Protein AF-A0A087UX56-F1 (afdb_monomer_lite)

Organism: Stegodyphus mimosarum (NCBI:txid407821)

InterPro domains:
  IPR013087 Zinc finger C2H2-type [PF00096] (17-39)
  IPR013087 Zinc finger C2H2-type [PF12874] (45-66)
  IPR013087 Zinc finger C2H2-type [PS00028] (19-39)
  IPR013087 Zinc finger C2H2-type [PS00028] (47-68)
  IPR013087 Zinc finger C2H2-type [PS50157] (17-44)
  IPR013087 Zinc finger C2H2-type [PS50157] (45-68)
  IPR013087 Zinc finger C2H2-type [SM00355] (17-39)
  IPR013087 Zinc finger C2H2-type [SM00355] (45-68)
  IPR036236 Zinc finger C2H2 superfamily [SSF57667] (15-65)
  IPR050331 Zinc finger PRDM4/PRDM1/PRDM14-like [PTHR16515] (12-67)

Radius of gyration: 14.38 Å; chains: 1; bounding box: 35×17×38 Å

pLDDT: mean 81.63, std 14.43, range [42.66, 95.12]

Secondary structure (DSSP, 8-state):
------B---SSTT--EE-TTT--EESSHHHHHHHHHHHH----EE-TTT--EESSHHHHHHHHHHT-

Foldseek 3Di:
DPPQFDQDPDPPPQFRTAHPPPRDGHNDPLVNQLVVCVVVVDFPAADPPPRDGHSDPVVNVVCVVPVD

Sequence (68 aa):
MKEHLNIQCNKLKKRPFICAVCGKGFTRKDSLQTHFNFHTGEKPYSCGLCRSNFYNRAALQFHLRSCH

Structure (mmCIF, N/CA/C/O backbone):
data_AF-A0A087UX56-F1
#
_entry.id   AF-A0A087UX56-F1
#
loop_
_atom_site.group_PDB
_atom_site.id
_atom_site.type_symbol
_atom_site.label_atom_id
_atom_site.label_alt_id
_atom_site.label_comp_id
_atom_site.label_asym_id
_atom_site.label_entity_id
_atom_site.label_seq_id
_atom_site.pdbx_PDB_ins_code
_atom_site.Cartn_x
_atom_site.Cartn_y
_atom_site.Cartn_z
_atom_site.occupancy
_atom_site.B_iso_or_equiv
_atom_site.auth_seq_id
_atom_site.auth_comp_id
_atom_site.auth_asym_id
_atom_site.auth_atom_id
_atom_site.pdbx_PDB_model_num
ATOM 1 N N . MET A 1 1 ? -14.969 0.574 -8.199 1.00 42.66 1 MET A N 1
ATOM 2 C CA . MET A 1 1 ? -15.506 -0.089 -6.993 1.00 42.66 1 MET A CA 1
ATOM 3 C C . MET A 1 1 ? -14.461 0.026 -5.884 1.00 42.66 1 MET A C 1
ATOM 5 O O . MET A 1 1 ? -13.531 -0.761 -5.864 1.00 42.66 1 MET A O 1
ATOM 9 N N . LYS A 1 2 ? -14.488 1.077 -5.054 1.00 46.97 2 LYS A N 1
ATOM 10 C CA . LYS A 1 2 ? -13.523 1.253 -3.945 1.00 46.97 2 LYS A CA 1
ATOM 11 C C . LYS A 1 2 ? -14.282 1.578 -2.663 1.00 46.97 2 LYS A C 1
ATOM 13 O O . LYS A 1 2 ? -14.137 2.657 -2.101 1.00 46.97 2 LYS A O 1
ATOM 18 N N . GLU A 1 3 ? -15.109 0.633 -2.237 1.00 46.16 3 GLU A N 1
ATOM 19 C CA . GLU A 1 3 ? -15.900 0.719 -1.009 1.00 46.16 3 GLU A CA 1
ATOM 20 C C . GLU A 1 3 ? -15.477 -0.393 -0.040 1.00 46.16 3 GLU A C 1
ATOM 22 O O . GLU A 1 3 ? -16.242 -1.269 0.328 1.00 46.16 3 GLU A O 1
ATOM 27 N N . HIS A 1 4 ? -14.197 -0.388 0.341 1.00 55.19 4 HIS A N 1
ATOM 28 C CA . HIS A 1 4 ? -13.668 -1.274 1.390 1.00 55.19 4 HIS A CA 1
ATOM 29 C C . HIS A 1 4 ? -13.037 -0.495 2.555 1.00 55.19 4 HIS A C 1
ATOM 31 O O . HIS A 1 4 ? -12.395 -1.069 3.432 1.00 55.19 4 HIS A O 1
ATOM 37 N N . LEU A 1 5 ? -13.219 0.830 2.588 1.00 56.22 5 LEU A N 1
ATOM 38 C CA . LEU A 1 5 ? -12.824 1.674 3.715 1.00 56.22 5 LEU A CA 1
ATOM 39 C C . LEU A 1 5 ? -14.042 1.878 4.610 1.00 56.22 5 LEU A C 1
ATOM 41 O O . LEU A 1 5 ? -14.721 2.895 4.506 1.00 56.22 5 LEU A O 1
ATOM 45 N N . ASN A 1 6 ? -14.328 0.897 5.466 1.00 57.31 6 ASN A N 1
ATOM 46 C CA . ASN A 1 6 ? -15.390 1.052 6.449 1.00 57.31 6 ASN A CA 1
ATOM 47 C C . ASN A 1 6 ? -14.936 2.027 7.549 1.00 57.31 6 ASN A C 1
ATOM 49 O O . ASN A 1 6 ? -13.897 1.836 8.189 1.00 57.31 6 ASN A O 1
ATOM 53 N N . ILE A 1 7 ? -15.704 3.097 7.746 1.00 56.78 7 ILE A N 1
ATOM 54 C CA . ILE A 1 7 ? -15.488 4.074 8.815 1.00 56.78 7 ILE A CA 1
ATOM 55 C C . ILE A 1 7 ? -16.202 3.528 10.049 1.00 56.78 7 ILE A C 1
ATOM 57 O O . ILE A 1 7 ? -17.401 3.723 10.223 1.00 56.78 7 ILE A O 1
ATOM 61 N N . GLN A 1 8 ? -15.477 2.818 10.913 1.00 56.69 8 GLN A N 1
ATOM 62 C CA . GLN A 1 8 ? -16.046 2.350 12.173 1.00 56.69 8 GLN A CA 1
ATOM 63 C C . GLN A 1 8 ? -15.890 3.439 13.237 1.00 56.69 8 GLN A C 1
ATOM 65 O O . GLN A 1 8 ? -14.795 3.681 13.748 1.00 56.69 8 GLN A O 1
ATOM 70 N N . CYS A 1 9 ? -16.996 4.103 13.578 1.00 52.72 9 CYS A N 1
ATOM 71 C CA . CYS A 1 9 ? -17.046 5.080 14.662 1.00 52.72 9 CYS A CA 1
ATOM 72 C C . CYS A 1 9 ? -16.937 4.355 16.016 1.00 52.72 9 CYS A C 1
ATOM 74 O O . CYS A 1 9 ? -17.940 4.001 16.631 1.00 52.72 9 CYS A O 1
ATOM 76 N N . ASN A 1 10 ? -15.707 4.086 16.466 1.00 55.56 10 ASN A N 1
ATOM 77 C CA . ASN A 1 10 ? -15.435 3.580 17.809 1.00 55.56 10 ASN A CA 1
ATOM 78 C C . ASN A 1 10 ? -14.926 4.731 18.690 1.00 55.56 10 ASN A C 1
ATOM 80 O O . ASN A 1 10 ? -14.023 5.476 18.308 1.00 55.56 10 ASN A O 1
ATOM 84 N N . LYS A 1 11 ? -15.530 4.892 19.869 1.00 54.34 11 LYS A N 1
ATOM 85 C CA . LYS A 1 11 ? -15.458 6.064 20.766 1.00 54.34 11 LYS A CA 1
ATOM 86 C C . LYS A 1 11 ? -14.073 6.321 21.405 1.00 54.34 11 LYS A C 1
ATOM 88 O O . LYS A 1 11 ? -13.967 7.122 22.328 1.00 54.34 11 LYS A O 1
ATOM 93 N N . LEU A 1 12 ? -12.999 5.708 20.901 1.00 57.09 12 LEU A N 1
ATOM 94 C CA . LEU A 1 12 ? -11.615 5.880 21.356 1.00 57.09 12 LEU A CA 1
ATOM 95 C C . LEU A 1 12 ? -10.786 6.564 20.251 1.00 57.09 12 LEU A C 1
ATOM 97 O O . LEU A 1 12 ? -10.239 5.935 19.347 1.00 57.09 12 LEU A O 1
ATOM 101 N N . LYS A 1 13 ? -10.736 7.899 20.333 1.00 58.19 13 LYS A N 1
ATOM 102 C CA . LYS A 1 13 ? -10.229 8.896 19.363 1.00 58.19 13 LYS A CA 1
ATOM 103 C C . LYS A 1 13 ? -8.736 8.799 18.963 1.00 58.19 13 LYS A C 1
ATOM 105 O O . LYS A 1 13 ? -8.041 9.812 18.974 1.00 58.19 13 LYS A O 1
ATOM 110 N N . LYS A 1 14 ? -8.190 7.634 18.600 1.00 70.00 14 LYS A N 1
ATOM 111 C CA . LYS A 1 14 ? -6.810 7.567 18.065 1.00 70.00 14 LYS A CA 1
ATOM 112 C C . LYS A 1 14 ? -6.678 6.938 16.682 1.00 70.00 14 LYS A C 1
ATOM 114 O O . LYS A 1 14 ? -5.678 7.206 16.027 1.00 70.00 14 LYS A O 1
ATOM 119 N N . ARG A 1 15 ? -7.636 6.135 16.204 1.00 76.25 15 ARG A N 1
ATOM 120 C CA . ARG A 1 15 ? -7.522 5.417 14.917 1.00 76.25 15 ARG A CA 1
ATOM 121 C C . ARG A 1 15 ? -8.897 5.200 14.261 1.00 76.25 15 ARG A C 1
ATOM 123 O O . ARG A 1 15 ? -9.464 4.127 14.432 1.00 76.25 15 ARG A O 1
ATOM 130 N N . PRO A 1 16 ? -9.455 6.200 13.552 1.00 80.12 16 PRO A N 1
ATOM 131 C CA . PRO A 1 16 ? -10.814 6.121 13.004 1.00 80.12 16 PRO A CA 1
ATOM 132 C C . PRO A 1 16 ? -10.945 5.205 11.774 1.00 80.12 16 PRO A C 1
ATOM 1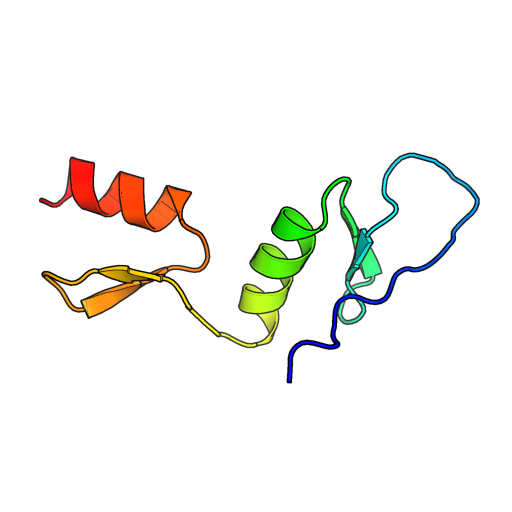34 O O . PRO A 1 16 ? -12.057 4.900 11.355 1.00 80.12 16 PRO A O 1
ATOM 137 N N . PHE A 1 17 ? -9.831 4.766 11.180 1.00 84.81 17 PHE A N 1
ATOM 138 C CA . PHE A 1 17 ? -9.834 3.926 9.984 1.00 84.81 17 PHE A CA 1
ATOM 139 C C . PHE A 1 17 ? -9.472 2.494 10.360 1.00 84.81 17 PHE A C 1
ATOM 141 O O . PHE A 1 17 ? -8.329 2.234 10.730 1.00 84.81 17 PHE A O 1
ATOM 148 N N . ILE A 1 18 ? -10.420 1.564 10.268 1.00 84.25 18 ILE A N 1
ATOM 149 C CA . ILE A 1 18 ? -10.215 0.168 10.668 1.00 84.25 18 ILE A CA 1
ATOM 150 C C . ILE A 1 18 ? -10.241 -0.738 9.437 1.00 84.25 18 ILE A C 1
ATOM 152 O O . ILE A 1 18 ? -11.088 -0.595 8.559 1.00 84.25 18 ILE A O 1
ATOM 156 N N . CYS A 1 19 ? -9.307 -1.683 9.372 1.00 85.88 19 CYS A N 1
ATOM 157 C CA . CYS A 1 19 ? -9.312 -2.727 8.360 1.00 85.88 19 CYS A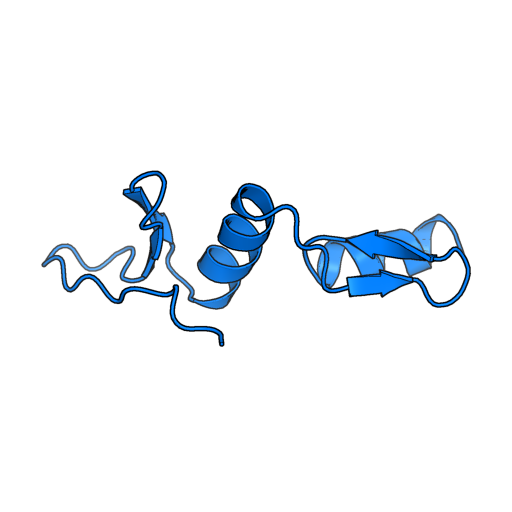 CA 1
ATOM 158 C C . CYS A 1 19 ? -10.429 -3.727 8.641 1.00 85.88 19 CYS A C 1
ATOM 160 O O . CYS A 1 19 ? -10.436 -4.361 9.690 1.00 85.88 19 CYS A O 1
ATOM 162 N N . ALA A 1 20 ? -11.339 -3.905 7.685 1.00 81.94 20 ALA A N 1
ATOM 163 C CA . ALA A 1 20 ? -12.437 -4.860 7.809 1.00 81.94 20 ALA A CA 1
ATOM 164 C C . ALA A 1 20 ? -11.972 -6.329 7.775 1.00 81.94 20 ALA A C 1
ATOM 166 O O . ALA A 1 20 ? -12.680 -7.198 8.264 1.00 81.94 20 ALA A O 1
ATOM 167 N N . VAL A 1 21 ? -10.783 -6.607 7.223 1.00 85.31 21 VAL A N 1
ATOM 168 C CA . VAL A 1 21 ? -10.255 -7.976 7.083 1.00 85.31 21 VAL A CA 1
ATOM 169 C C . VAL A 1 21 ? -9.590 -8.461 8.369 1.00 85.31 21 VAL A C 1
ATOM 171 O O . VAL A 1 21 ? -9.803 -9.592 8.785 1.00 85.31 21 VAL A O 1
ATOM 174 N N . CYS A 1 22 ? -8.775 -7.618 9.010 1.00 87.69 22 CYS A N 1
ATOM 175 C CA . CYS A 1 22 ? -7.978 -8.012 10.179 1.00 87.69 22 CYS A CA 1
ATOM 176 C C . CYS A 1 22 ? -8.214 -7.150 11.430 1.00 87.69 22 CYS A C 1
ATOM 178 O O . CYS A 1 22 ? -7.511 -7.305 12.425 1.00 87.69 22 CYS A O 1
ATOM 180 N N . GLY A 1 23 ? -9.146 -6.193 11.390 1.00 84.62 23 GLY A N 1
ATOM 181 C CA . GLY A 1 23 ? -9.470 -5.315 12.522 1.00 84.62 23 GLY A CA 1
ATOM 182 C C . GLY A 1 23 ? -8.396 -4.274 12.865 1.00 84.62 23 GLY A C 1
ATOM 183 O O . GLY A 1 23 ? -8.528 -3.544 13.847 1.00 84.62 23 GLY A O 1
ATOM 184 N N . LYS A 1 24 ? -7.315 -4.171 12.080 1.00 85.44 24 LYS A N 1
ATOM 185 C CA . LYS A 1 24 ? -6.205 -3.253 12.36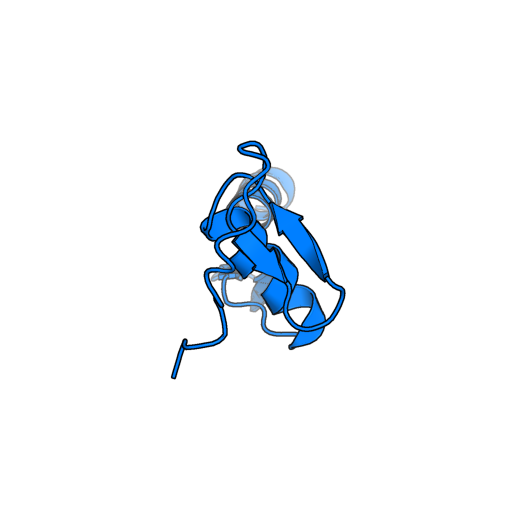5 1.00 85.44 24 LYS A CA 1
ATOM 186 C C . LYS A 1 24 ? -6.621 -1.793 12.182 1.00 85.44 24 LYS A C 1
ATOM 188 O O . LYS A 1 24 ? -7.110 -1.411 11.123 1.00 85.44 24 LYS A O 1
ATOM 193 N N . GLY A 1 25 ? -6.377 -0.970 13.201 1.00 86.88 25 GLY A N 1
ATOM 194 C CA . GLY A 1 25 ? -6.682 0.460 13.170 1.00 86.88 25 GLY A CA 1
ATOM 195 C C . GLY A 1 25 ? -5.538 1.338 12.664 1.00 86.88 25 GLY A C 1
ATOM 196 O O . GLY A 1 25 ? -4.368 1.116 12.994 1.00 86.88 25 GLY A O 1
ATOM 197 N N . PHE A 1 26 ? -5.904 2.396 11.948 1.00 86.75 26 PHE A N 1
ATOM 198 C CA . PHE A 1 26 ? -5.040 3.402 11.344 1.00 86.75 26 PHE A CA 1
ATOM 199 C C . PHE A 1 26 ? -5.545 4.816 11.658 1.00 86.75 26 PHE A C 1
ATOM 201 O O . PHE A 1 26 ? -6.743 5.068 11.798 1.00 86.75 26 PHE A O 1
ATOM 208 N N . THR A 1 27 ? -4.609 5.759 11.765 1.00 87.19 27 THR A N 1
ATOM 209 C CA . THR A 1 27 ? -4.888 7.194 11.956 1.00 87.19 27 THR A CA 1
ATOM 210 C C . THR A 1 27 ? -5.315 7.881 10.665 1.00 87.19 27 THR A C 1
ATOM 212 O O . THR A 1 27 ? -6.033 8.874 10.717 1.00 87.19 27 THR A O 1
ATOM 215 N N . ARG A 1 28 ? -4.890 7.356 9.508 1.00 86.12 28 ARG A N 1
ATOM 216 C CA . ARG A 1 28 ? -5.148 7.938 8.189 1.00 86.12 28 ARG A CA 1
ATOM 217 C C . ARG A 1 28 ? -5.764 6.929 7.223 1.00 86.12 28 ARG A C 1
ATOM 219 O O . ARG A 1 28 ? -5.434 5.741 7.245 1.00 86.12 28 ARG A O 1
ATOM 226 N N . LYS A 1 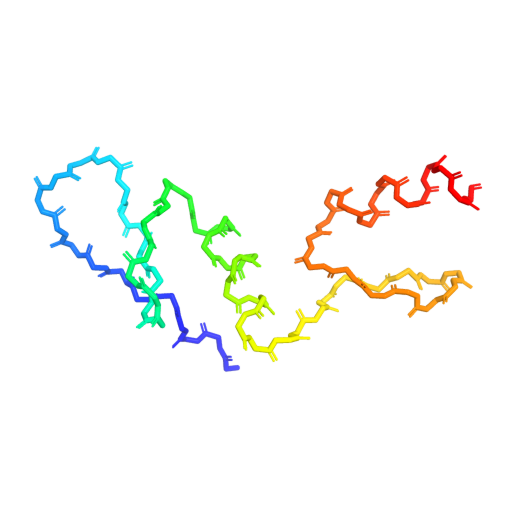29 ? -6.610 7.442 6.327 1.00 85.88 29 LYS A N 1
ATOM 227 C CA . LYS A 1 29 ? -7.310 6.674 5.289 1.00 85.88 29 LYS A CA 1
ATOM 228 C C . LYS A 1 29 ? -6.352 6.029 4.284 1.00 85.88 29 LYS A C 1
ATOM 230 O O . LYS A 1 29 ? -6.521 4.869 3.931 1.00 85.88 29 LYS A O 1
ATOM 235 N N . ASP A 1 30 ? -5.335 6.760 3.841 1.00 86.12 30 ASP A N 1
ATOM 236 C CA . ASP A 1 30 ? -4.348 6.290 2.861 1.00 86.12 30 ASP A CA 1
ATOM 237 C C . ASP A 1 30 ? -3.457 5.166 3.411 1.00 86.12 30 ASP A C 1
ATOM 239 O O . ASP A 1 30 ? -3.097 4.242 2.679 1.00 86.12 30 ASP A O 1
ATOM 243 N N . SER A 1 31 ? -3.158 5.201 4.714 1.00 88.00 31 SER A N 1
ATOM 244 C CA . SER A 1 31 ? -2.471 4.106 5.405 1.00 88.00 31 SER A CA 1
ATOM 245 C C . SER A 1 31 ? -3.331 2.842 5.446 1.00 88.00 31 SER A C 1
ATOM 247 O O . SER A 1 31 ? -2.824 1.761 5.149 1.00 88.00 31 SER A O 1
ATOM 249 N N . LEU A 1 32 ? -4.631 2.977 5.744 1.00 88.81 32 LEU A N 1
ATOM 250 C CA . LEU A 1 32 ? -5.569 1.855 5.673 1.00 88.81 32 LEU A CA 1
ATOM 251 C C . LEU A 1 32 ? -5.675 1.310 4.241 1.00 88.81 32 LEU A C 1
ATOM 253 O O . LEU A 1 32 ? -5.615 0.102 4.045 1.00 88.81 32 LEU A O 1
ATOM 257 N N . GLN A 1 33 ? -5.786 2.178 3.237 1.00 87.69 33 GLN A N 1
ATOM 258 C CA . GLN A 1 33 ? -5.912 1.758 1.841 1.00 87.69 33 GLN A CA 1
ATOM 259 C C . GLN A 1 33 ? -4.656 1.025 1.343 1.00 87.69 33 GLN A C 1
ATOM 261 O O . GLN A 1 33 ? -4.761 -0.036 0.740 1.00 87.69 33 GLN A O 1
ATOM 266 N N . THR A 1 34 ? -3.465 1.542 1.655 1.00 88.06 34 THR A N 1
ATOM 267 C CA . THR A 1 34 ? -2.193 0.862 1.348 1.00 88.06 34 THR A CA 1
ATOM 268 C C . THR A 1 34 ? -2.101 -0.498 2.035 1.00 88.06 34 THR A C 1
ATOM 270 O O . THR A 1 34 ? -1.614 -1.460 1.451 1.00 88.06 34 THR A O 1
ATOM 273 N N . HIS A 1 35 ? -2.555 -0.587 3.284 1.00 88.88 35 HIS A N 1
ATOM 274 C CA . HIS A 1 35 ? -2.609 -1.853 4.003 1.00 88.88 35 HIS A CA 1
ATOM 275 C C . HIS A 1 35 ? -3.616 -2.829 3.378 1.00 88.88 35 HIS A C 1
ATOM 277 O O . HIS A 1 35 ? -3.329 -4.017 3.279 1.00 88.88 35 HIS A O 1
ATOM 283 N N . PHE A 1 36 ? -4.767 -2.341 2.921 1.00 85.75 36 PHE A N 1
ATOM 284 C CA . PHE A 1 36 ? -5.787 -3.166 2.281 1.00 85.75 36 PHE A CA 1
ATOM 285 C C . PHE A 1 36 ? -5.311 -3.755 0.946 1.00 85.75 36 PHE A C 1
ATOM 287 O O . PHE A 1 36 ? -5.561 -4.927 0.683 1.00 85.75 36 PHE A O 1
ATOM 294 N N . ASN A 1 37 ? -4.523 -3.003 0.172 1.00 87.31 37 ASN A N 1
ATOM 295 C CA . ASN A 1 37 ? -3.854 -3.499 -1.038 1.00 87.31 37 ASN A CA 1
ATOM 296 C C . ASN A 1 37 ? -3.001 -4.762 -0.779 1.00 87.31 37 ASN A C 1
ATOM 298 O O . ASN A 1 37 ? -2.797 -5.579 -1.671 1.00 87.31 37 ASN A O 1
A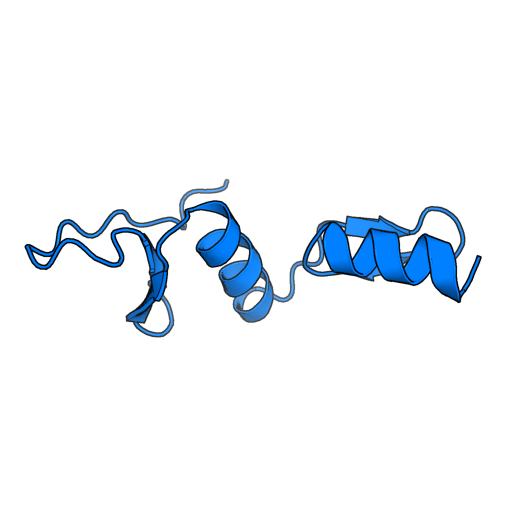TOM 302 N N . PHE A 1 38 ? -2.506 -4.947 0.448 1.00 85.81 38 PHE A N 1
ATOM 303 C CA . PHE A 1 38 ? -1.772 -6.151 0.845 1.00 85.81 38 PHE A CA 1
ATOM 304 C C . PHE A 1 38 ? -2.681 -7.378 0.998 1.00 85.81 38 PHE A C 1
ATOM 306 O O . PHE A 1 38 ? -2.234 -8.495 0.759 1.00 85.81 38 PHE A O 1
ATOM 313 N N . HIS A 1 39 ? -3.945 -7.180 1.385 1.00 86.56 39 HIS A N 1
ATOM 314 C CA . HIS A 1 39 ? -4.941 -8.249 1.450 1.00 86.56 39 HIS A CA 1
ATOM 315 C C . HIS A 1 39 ? -5.467 -8.622 0.063 1.00 86.56 39 HIS A C 1
ATOM 317 O O . HIS A 1 39 ? -5.669 -9.802 -0.205 1.00 86.56 39 HIS A O 1
ATOM 323 N N . THR A 1 40 ? -5.674 -7.638 -0.818 1.00 85.50 40 THR A N 1
ATOM 324 C CA . THR A 1 40 ? -6.164 -7.888 -2.184 1.00 85.50 40 THR A CA 1
ATOM 325 C C . THR A 1 40 ? -5.061 -8.304 -3.155 1.00 85.50 40 THR A C 1
ATOM 327 O O . THR A 1 40 ? -5.353 -8.799 -4.239 1.00 85.50 40 THR A O 1
ATOM 330 N N . GLY A 1 41 ? -3.791 -8.095 -2.793 1.00 86.31 41 GLY A N 1
ATOM 331 C CA . GLY A 1 41 ? -2.652 -8.286 -3.692 1.00 86.31 41 GLY A CA 1
ATOM 332 C C . GLY A 1 41 ? -2.552 -7.215 -4.783 1.00 86.31 41 GLY A C 1
ATOM 333 O O . GLY A 1 41 ? -1.686 -7.304 -5.655 1.00 86.31 41 GLY A O 1
ATOM 334 N N . GLU A 1 42 ? -3.403 -6.187 -4.745 1.00 86.88 42 GLU A N 1
ATOM 335 C CA . GLU A 1 42 ? -3.369 -5.094 -5.708 1.00 86.88 42 GLU A CA 1
ATOM 336 C C . GLU A 1 42 ? -2.120 -4.233 -5.499 1.00 86.88 42 GLU A C 1
ATOM 338 O O . GLU A 1 42 ? -1.809 -3.778 -4.400 1.00 86.88 42 GLU A O 1
ATOM 343 N N . LYS A 1 43 ? -1.401 -3.948 -6.583 1.00 89.25 43 LYS A N 1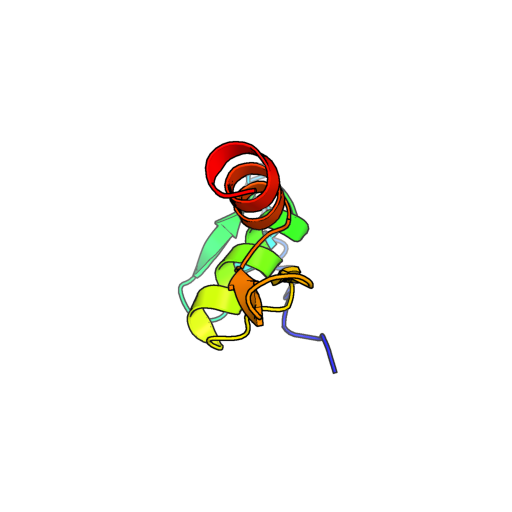
ATOM 344 C CA . LYS A 1 43 ? -0.223 -3.076 -6.563 1.00 89.25 43 LYS A CA 1
ATOM 345 C C . LYS A 1 43 ? -0.433 -1.921 -7.540 1.00 89.25 43 LYS A C 1
ATOM 347 O O . LYS A 1 43 ? 0.038 -1.988 -8.670 1.00 89.25 43 LYS A O 1
ATOM 352 N N . PRO A 1 44 ? -1.163 -0.868 -7.133 1.00 87.38 44 PRO A N 1
ATOM 353 C CA . PRO A 1 44 ? -1.623 0.169 -8.056 1.00 87.38 44 PRO A CA 1
ATOM 354 C C . PRO A 1 44 ? -0.507 1.085 -8.574 1.00 87.38 44 PRO A C 1
ATOM 356 O O . PRO A 1 44 ? -0.759 1.902 -9.455 1.00 87.38 44 PRO A O 1
ATOM 359 N N . TYR A 1 45 ? 0.705 0.996 -8.023 1.00 90.75 45 TYR A N 1
ATOM 360 C CA . TYR A 1 45 ? 1.828 1.841 -8.418 1.00 90.75 45 TYR A CA 1
ATOM 361 C C . TYR A 1 45 ? 2.812 1.040 -9.264 1.00 90.75 45 TYR A C 1
ATOM 363 O O . TYR A 1 45 ? 3.570 0.241 -8.729 1.00 90.75 45 TYR A O 1
ATOM 371 N N . SER A 1 46 ? 2.824 1.272 -10.571 1.00 93.06 46 SER A N 1
ATOM 372 C CA . SER A 1 46 ? 3.725 0.604 -11.513 1.00 93.06 46 SER A CA 1
ATOM 373 C C . SER A 1 46 ? 4.926 1.482 -11.872 1.00 93.06 46 SER A C 1
ATOM 375 O O . SER A 1 46 ? 4.771 2.674 -12.145 1.00 93.06 46 SER A O 1
ATOM 377 N N . CYS A 1 47 ? 6.117 0.892 -11.941 1.00 94.44 47 CYS A N 1
ATOM 378 C CA . CYS A 1 47 ? 7.291 1.509 -12.545 1.00 94.44 47 CYS A CA 1
ATOM 379 C C . CYS A 1 47 ? 7.167 1.473 -14.072 1.00 94.44 47 CYS A C 1
ATOM 381 O O . CYS A 1 47 ? 7.031 0.401 -14.662 1.00 94.44 47 CYS A O 1
ATOM 383 N N . GLY A 1 48 ? 7.248 2.639 -14.717 1.00 92.75 48 GLY A N 1
ATOM 384 C CA . GLY A 1 48 ? 7.186 2.744 -16.178 1.00 92.75 48 GLY A CA 1
ATOM 385 C C . GLY A 1 48 ? 8.400 2.155 -16.905 1.00 92.75 48 GLY A C 1
ATOM 386 O O . GLY A 1 48 ? 8.289 1.826 -18.080 1.00 92.75 48 GLY A O 1
ATOM 387 N N . LEU A 1 49 ? 9.535 1.990 -16.213 1.00 91.62 49 LEU A N 1
ATOM 388 C CA . LEU A 1 49 ? 10.799 1.537 -16.805 1.00 91.62 49 LEU A CA 1
ATOM 389 C C . LEU A 1 49 ? 10.963 0.014 -16.756 1.00 91.62 49 LEU A C 1
ATOM 391 O O . LEU A 1 49 ? 11.336 -0.597 -17.750 1.00 91.62 49 LEU A O 1
ATOM 395 N N . CYS A 1 50 ? 10.653 -0.616 -15.619 1.00 93.00 50 CYS A N 1
ATOM 396 C CA . CYS A 1 50 ? 10.861 -2.057 -15.419 1.00 93.00 50 CYS A CA 1
ATOM 397 C C . CYS A 1 50 ? 9.576 -2.846 -15.114 1.00 93.00 50 CYS A C 1
ATOM 399 O O . CYS A 1 50 ? 9.647 -4.021 -14.766 1.00 93.00 50 CYS A O 1
ATOM 401 N N . ARG A 1 51 ? 8.395 -2.213 -15.207 1.00 87.56 51 ARG A N 1
ATOM 402 C CA . ARG A 1 51 ? 7.067 -2.814 -14.944 1.00 87.56 51 ARG A CA 1
ATOM 403 C C . ARG A 1 51 ? 6.892 -3.442 -13.551 1.00 87.56 51 ARG A C 1
ATOM 405 O O . ARG A 1 51 ? 5.912 -4.145 -13.308 1.00 87.56 51 ARG A O 1
ATOM 412 N N . SER A 1 52 ? 7.795 -3.154 -12.615 1.00 90.62 52 SER A N 1
ATOM 413 C CA . SER A 1 52 ? 7.649 -3.528 -11.206 1.00 90.62 52 SER A CA 1
ATOM 414 C C . SER A 1 52 ? 6.459 -2.807 -10.580 1.00 90.62 52 SER A C 1
ATOM 416 O O . SER A 1 52 ? 6.300 -1.603 -10.767 1.00 90.62 52 SER A O 1
ATOM 418 N N . ASN A 1 53 ? 5.640 -3.524 -9.810 1.00 92.50 53 ASN A N 1
ATOM 419 C CA . ASN A 1 53 ? 4.475 -2.954 -9.137 1.00 92.50 53 ASN A CA 1
ATOM 420 C C . ASN A 1 53 ? 4.701 -2.847 -7.622 1.00 92.50 53 ASN A C 1
ATOM 422 O O . ASN A 1 53 ? 5.318 -3.721 -7.009 1.00 92.50 53 ASN A O 1
ATOM 426 N N . PHE A 1 54 ? 4.147 -1.802 -7.012 1.00 89.81 54 PHE A N 1
ATOM 427 C CA . PHE A 1 54 ? 4.321 -1.429 -5.612 1.00 89.81 54 PHE A CA 1
ATOM 428 C C . PHE A 1 54 ? 2.978 -1.106 -4.943 1.00 89.81 54 PHE A C 1
ATOM 430 O O . PHE A 1 54 ? 2.018 -0.667 -5.579 1.00 89.81 54 PHE A O 1
ATOM 437 N N . TYR A 1 55 ? 2.920 -1.301 -3.623 1.00 85.75 55 TYR A N 1
ATOM 438 C CA . TYR A 1 55 ? 1.709 -1.090 -2.819 1.00 85.75 55 TYR A CA 1
ATOM 439 C C . TYR A 1 55 ? 1.445 0.380 -2.474 1.00 85.75 55 TYR A C 1
ATOM 441 O O . TYR A 1 55 ? 0.303 0.753 -2.209 1.00 85.75 55 TYR A O 1
ATOM 449 N N . ASN A 1 56 ? 2.492 1.211 -2.461 1.00 88.19 56 ASN A N 1
ATOM 450 C CA . ASN A 1 56 ? 2.407 2.640 -2.178 1.00 88.19 56 ASN A CA 1
ATOM 451 C C . ASN A 1 56 ? 3.400 3.455 -3.014 1.00 88.19 56 ASN A C 1
ATOM 453 O O . ASN A 1 56 ? 4.383 2.934 -3.543 1.00 88.19 56 ASN A O 1
ATOM 457 N N . ARG A 1 57 ? 3.146 4.766 -3.084 1.00 90.50 57 ARG A N 1
ATOM 458 C CA . ARG A 1 57 ? 3.964 5.725 -3.836 1.00 90.50 57 ARG A CA 1
ATOM 459 C C . ARG A 1 57 ? 5.393 5.851 -3.302 1.00 90.50 57 ARG A C 1
ATOM 461 O O . ARG A 1 57 ? 6.302 6.046 -4.097 1.00 90.50 57 ARG A O 1
ATOM 468 N N . ALA A 1 58 ? 5.597 5.758 -1.988 1.00 91.25 58 ALA A N 1
ATOM 469 C CA . ALA A 1 58 ? 6.924 5.902 -1.388 1.00 91.25 58 ALA A CA 1
ATOM 470 C C . ALA A 1 58 ? 7.867 4.769 -1.823 1.00 91.25 58 ALA A C 1
ATOM 472 O O . ALA A 1 58 ? 9.009 5.034 -2.182 1.00 91.25 58 ALA A O 1
ATOM 473 N N . ALA A 1 59 ? 7.367 3.532 -1.876 1.00 91.50 59 ALA A N 1
ATOM 474 C CA . ALA A 1 59 ? 8.115 2.378 -2.364 1.00 91.50 59 ALA A CA 1
ATOM 475 C C . ALA A 1 59 ? 8.490 2.518 -3.848 1.00 91.50 59 ALA A C 1
ATOM 477 O O . ALA A 1 59 ? 9.637 2.265 -4.207 1.00 91.50 59 ALA A O 1
ATOM 478 N N . LEU A 1 60 ? 7.560 2.989 -4.691 1.00 94.38 60 LEU A N 1
ATOM 479 C CA . LEU A 1 60 ? 7.864 3.297 -6.091 1.00 94.38 60 LEU A CA 1
ATOM 480 C C . LEU A 1 60 ? 8.945 4.384 -6.199 1.00 94.38 60 LEU A C 1
ATOM 482 O O . LEU A 1 60 ? 9.898 4.211 -6.944 1.00 94.38 60 LEU A O 1
ATOM 486 N N . GLN A 1 61 ? 8.829 5.480 -5.445 1.00 94.50 61 GLN A N 1
ATOM 487 C CA . GLN A 1 61 ? 9.809 6.571 -5.499 1.00 94.50 61 GLN A CA 1
ATOM 488 C C . GLN A 1 61 ? 11.200 6.145 -5.034 1.00 94.50 61 GLN A C 1
ATOM 490 O O . GLN A 1 61 ? 12.195 6.543 -5.630 1.00 94.50 61 GLN A O 1
ATOM 495 N N . PHE A 1 62 ? 11.277 5.327 -3.983 1.00 94.81 62 PHE A N 1
ATOM 496 C CA . PHE A 1 62 ? 12.546 4.760 -3.546 1.00 94.81 62 PHE A CA 1
ATOM 497 C C . PHE A 1 62 ? 13.171 3.912 -4.657 1.00 94.81 62 PHE A C 1
ATOM 499 O O . PHE A 1 62 ? 14.318 4.145 -5.018 1.00 94.81 62 PHE A O 1
ATOM 506 N N . HIS A 1 63 ? 12.390 3.009 -5.257 1.00 94.19 63 HIS A N 1
ATOM 507 C CA . HIS A 1 63 ? 12.837 2.189 -6.380 1.00 94.19 63 HIS A CA 1
ATOM 508 C C . HIS A 1 63 ? 13.326 3.029 -7.570 1.00 94.19 63 HIS A C 1
ATOM 510 O O . HIS A 1 63 ? 14.389 2.745 -8.115 1.00 94.19 63 HIS A O 1
ATOM 516 N N . LEU A 1 64 ? 12.592 4.084 -7.936 1.00 94.25 64 LEU A N 1
ATOM 517 C CA . LEU A 1 64 ? 12.974 4.994 -9.019 1.00 94.25 64 LEU A CA 1
ATOM 518 C C . LEU A 1 64 ? 14.261 5.774 -8.737 1.00 94.25 64 LEU A C 1
ATOM 520 O O . LEU A 1 64 ? 14.850 6.267 -9.682 1.00 94.25 64 LEU A O 1
ATOM 524 N N . ARG A 1 65 ? 14.664 5.930 -7.472 1.00 95.12 65 ARG A N 1
ATOM 525 C CA . ARG A 1 65 ? 15.893 6.640 -7.089 1.00 95.12 65 ARG A CA 1
ATOM 526 C C . ARG A 1 65 ? 17.084 5.703 -6.889 1.00 95.12 65 ARG A C 1
ATOM 528 O O . ARG A 1 65 ? 18.224 6.140 -6.979 1.00 95.12 65 ARG A O 1
ATOM 535 N N . SER A 1 66 ? 16.830 4.459 -6.483 1.00 94.31 66 SER A N 1
ATOM 536 C CA . SER A 1 66 ? 17.881 3.497 -6.135 1.00 94.31 66 SER A CA 1
ATOM 537 C C . SER A 1 66 ? 18.237 2.547 -7.275 1.00 94.31 66 SER A C 1
ATOM 539 O O . SER A 1 66 ? 19.353 2.042 -7.305 1.00 94.31 66 SER A O 1
ATOM 541 N N . CYS A 1 67 ? 17.284 2.234 -8.156 1.00 93.12 67 CYS A N 1
ATOM 542 C CA . CYS A 1 67 ? 17.471 1.283 -9.259 1.00 93.12 67 CYS A CA 1
ATOM 543 C C . CYS A 1 67 ? 17.533 1.948 -10.639 1.00 93.12 67 CYS A C 1
ATOM 545 O O . CYS A 1 67 ? 17.929 1.290 -11.600 1.00 93.12 67 CYS A O 1
ATOM 547 N N . HIS A 1 68 ? 17.110 3.206 -10.739 1.00 89.44 68 HIS A N 1
ATOM 548 C CA . HIS A 1 68 ? 17.104 4.023 -11.948 1.00 89.44 68 HIS A CA 1
ATOM 549 C C . HIS A 1 68 ? 17.748 5.372 -11.625 1.00 89.44 68 HIS A C 1
ATOM 551 O O . HIS A 1 68 ? 18.316 5.965 -12.565 1.00 89.44 68 HIS A O 1
#